Protein AF-A0A1M3N9Q4-F1 (afdb_monomer_lite)

Structure (mmCIF, N/CA/C/O backbone):
data_AF-A0A1M3N9Q4-F1
#
_entry.id   AF-A0A1M3N9Q4-F1
#
loop_
_atom_site.group_PDB
_atom_site.id
_atom_site.type_symbol
_atom_site.label_atom_id
_atom_site.label_alt_id
_atom_site.label_comp_id
_atom_site.label_asym_id
_atom_site.label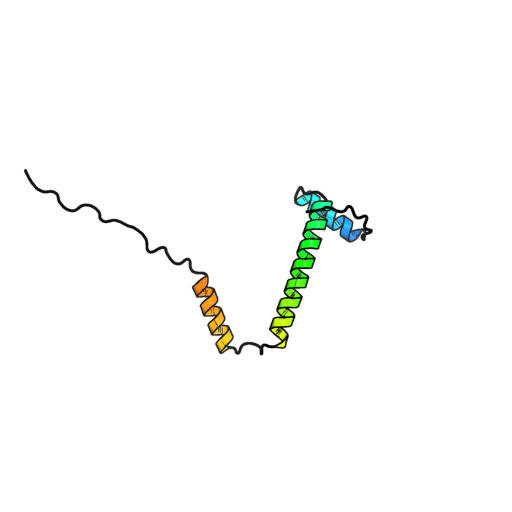_entity_id
_atom_site.label_seq_id
_atom_site.pdbx_PDB_ins_code
_atom_site.Cartn_x
_atom_site.Cartn_y
_atom_site.Cartn_z
_atom_site.occupancy
_atom_site.B_iso_or_equiv
_atom_site.auth_seq_id
_atom_site.auth_comp_id
_atom_site.auth_asym_id
_atom_site.auth_atom_id
_atom_site.pdbx_PDB_model_num
ATOM 1 N N . MET A 1 1 ? -22.076 -2.337 -6.768 1.00 50.38 1 MET A N 1
ATOM 2 C CA . MET A 1 1 ? -20.790 -2.807 -6.209 1.00 50.38 1 MET A CA 1
ATOM 3 C C . MET A 1 1 ? -21.076 -3.480 -4.880 1.00 50.38 1 MET A C 1
ATOM 5 O O . MET A 1 1 ? -21.650 -2.833 -4.017 1.00 50.38 1 MET A O 1
ATOM 9 N N .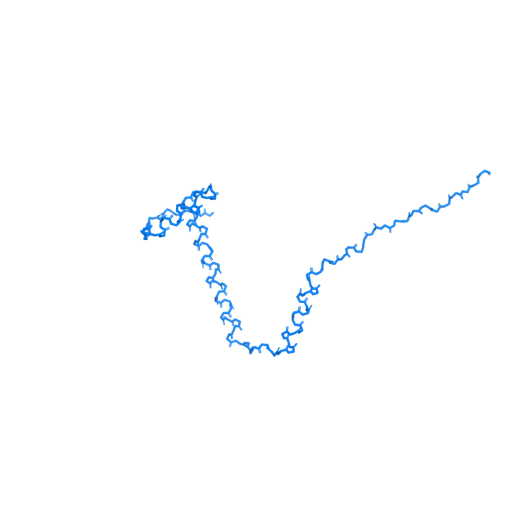 SER A 1 2 ? -20.764 -4.770 -4.749 1.00 68.19 2 SER A N 1
ATOM 10 C CA . SER A 1 2 ? -20.932 -5.508 -3.491 1.00 68.19 2 SER A CA 1
ATOM 11 C C . SER A 1 2 ? -19.701 -5.291 -2.612 1.00 68.19 2 SER A C 1
ATOM 13 O O . SER A 1 2 ? -18.576 -5.431 -3.092 1.00 68.19 2 SER A O 1
ATOM 15 N N . THR A 1 3 ? -19.904 -4.910 -1.353 1.00 82.06 3 THR A N 1
ATOM 16 C CA . THR A 1 3 ? -18.840 -4.752 -0.358 1.00 82.06 3 THR A CA 1
ATOM 17 C C . THR A 1 3 ? -18.818 -5.971 0.562 1.00 82.06 3 THR A C 1
ATOM 19 O O . THR A 1 3 ? -19.823 -6.321 1.174 1.00 82.06 3 THR A O 1
ATOM 22 N N . ALA A 1 4 ? -17.661 -6.628 0.667 1.00 89.25 4 ALA A N 1
ATOM 23 C CA . ALA A 1 4 ? -17.449 -7.748 1.581 1.00 89.25 4 ALA A CA 1
ATOM 24 C C . ALA A 1 4 ? -16.660 -7.288 2.815 1.00 89.25 4 ALA A C 1
ATOM 26 O O . ALA A 1 4 ? -15.701 -6.523 2.698 1.00 89.25 4 ALA A O 1
ATOM 27 N N . LYS A 1 5 ? -17.046 -7.767 4.002 1.00 91.06 5 LYS A N 1
ATOM 28 C CA . LYS A 1 5 ? -16.302 -7.528 5.245 1.00 91.06 5 LYS A CA 1
ATOM 29 C C . LYS A 1 5 ? -15.230 -8.602 5.403 1.00 91.06 5 LYS A C 1
ATOM 31 O O . LYS A 1 5 ? -15.542 -9.787 5.379 1.00 91.06 5 LYS A O 1
ATOM 36 N N . VAL A 1 6 ?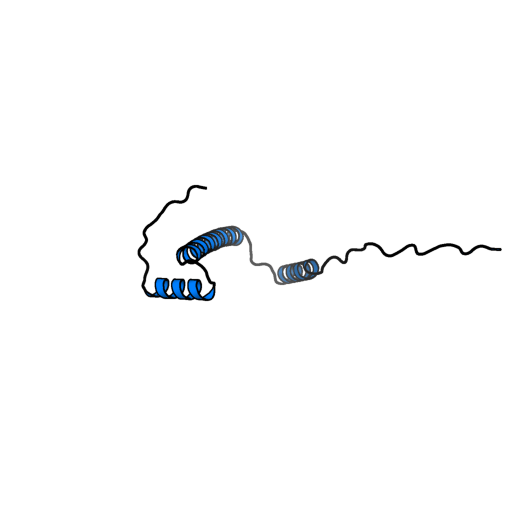 -13.986 -8.179 5.604 1.00 89.69 6 VAL A N 1
ATOM 37 C CA . VAL A 1 6 ? -12.835 -9.072 5.782 1.00 89.69 6 VAL A CA 1
ATOM 38 C C . VAL A 1 6 ? -12.167 -8.759 7.118 1.00 89.69 6 VAL A C 1
ATOM 40 O O . VAL A 1 6 ? -12.032 -7.591 7.483 1.00 89.69 6 VAL A O 1
ATOM 43 N N . SER A 1 7 ? -11.770 -9.799 7.853 1.00 92.56 7 SER A N 1
ATOM 44 C CA . SER A 1 7 ? -10.905 -9.681 9.030 1.00 92.56 7 SER A CA 1
ATOM 45 C C . SER A 1 7 ? -9.475 -10.009 8.618 1.00 92.56 7 SER A C 1
ATOM 47 O O . SER A 1 7 ? -9.256 -11.002 7.926 1.00 92.56 7 SER A O 1
ATOM 49 N N . VAL A 1 8 ? -8.514 -9.175 9.006 1.00 90.31 8 VAL A N 1
ATOM 50 C CA . VAL A 1 8 ? -7.112 -9.305 8.587 1.00 90.31 8 VAL A CA 1
ATOM 51 C C . VAL A 1 8 ? -6.201 -9.071 9.782 1.00 90.31 8 VAL A C 1
ATOM 53 O O . VAL A 1 8 ? -6.419 -8.136 10.552 1.00 90.31 8 VAL A O 1
ATOM 56 N N . ALA A 1 9 ? -5.173 -9.905 9.914 1.00 94.81 9 ALA A N 1
ATOM 57 C CA . ALA A 1 9 ? -4.069 -9.667 10.831 1.00 94.81 9 ALA A CA 1
ATOM 58 C C . ALA A 1 9 ? -2.975 -8.881 10.098 1.00 94.81 9 ALA A C 1
ATOM 60 O O . ALA A 1 9 ? -2.606 -9.231 8.977 1.00 94.81 9 ALA A O 1
ATOM 61 N N . ILE A 1 10 ? -2.474 -7.821 10.727 1.00 93.38 10 ILE A N 1
ATOM 62 C CA . ILE A 1 10 ? -1.368 -7.002 10.221 1.00 93.38 10 ILE A CA 1
ATOM 63 C C . ILE A 1 10 ? -0.350 -6.790 11.339 1.00 93.38 10 ILE A C 1
ATOM 65 O O . ILE A 1 10 ? -0.701 -6.888 12.519 1.00 93.38 10 ILE A O 1
ATOM 69 N N . GLY A 1 11 ? 0.900 -6.515 10.972 1.00 96.81 11 GLY A N 1
ATOM 70 C CA . GLY A 1 11 ? 1.936 -6.192 11.943 1.00 96.81 11 GLY A CA 1
ATOM 71 C C . GLY A 1 11 ? 1.637 -4.891 12.691 1.00 96.81 11 GLY A C 1
ATOM 72 O O . GLY A 1 11 ? 0.816 -4.057 12.286 1.00 96.81 11 GLY A O 1
ATOM 73 N N . GLN A 1 12 ? 2.276 -4.744 13.852 1.00 96.12 12 GLN A N 1
ATOM 74 C CA . GLN A 1 12 ? 2.059 -3.586 14.722 1.00 96.12 12 GLN A CA 1
ATOM 75 C C . GLN A 1 12 ? 2.588 -2.294 14.094 1.00 96.12 12 GLN A C 1
ATOM 77 O O . GLN A 1 12 ? 1.986 -1.235 14.271 1.00 96.12 12 GLN A O 1
ATOM 82 N N . GLU A 1 13 ? 3.675 -2.380 13.327 1.00 96.62 13 GLU A N 1
ATOM 83 C CA . GLU A 1 13 ? 4.279 -1.234 12.648 1.00 96.62 13 GLU A CA 1
ATOM 84 C C . GLU A 1 13 ? 3.363 -0.694 11.545 1.00 96.62 13 GLU A C 1
ATOM 86 O O . GLU A 1 13 ? 3.088 0.507 11.488 1.00 96.62 13 GLU A O 1
ATOM 91 N N . GLU A 1 14 ? 2.792 -1.575 10.722 1.00 94.81 14 GLU A N 1
ATOM 92 C CA . GLU A 1 14 ? 1.850 -1.203 9.667 1.00 94.81 14 GLU A CA 1
ATOM 93 C C . GLU A 1 14 ? 0.563 -0.622 10.253 1.00 94.81 14 GLU A C 1
ATOM 95 O O . GLU A 1 14 ? 0.023 0.359 9.735 1.00 94.81 14 GLU A O 1
ATOM 100 N N . LEU A 1 15 ? 0.081 -1.186 11.366 1.00 96.00 15 LEU A N 1
ATOM 101 C CA . LEU A 1 15 ? -1.067 -0.643 12.085 1.00 96.00 15 LEU A CA 1
ATOM 102 C C . LEU A 1 15 ? -0.778 0.764 12.626 1.00 96.00 15 LEU A C 1
ATOM 104 O O . LEU A 1 15 ? -1.637 1.647 12.528 1.00 96.00 15 LEU A O 1
ATOM 108 N N . ALA A 1 16 ? 0.407 0.987 13.196 1.00 96.88 16 ALA A N 1
ATOM 109 C CA . ALA A 1 16 ? 0.820 2.290 13.707 1.00 96.88 16 ALA A CA 1
ATOM 110 C C . ALA A 1 16 ? 0.911 3.328 12.580 1.00 96.88 16 ALA A C 1
ATOM 112 O O . ALA A 1 16 ? 0.364 4.430 12.706 1.00 96.88 16 ALA A O 1
ATOM 113 N N . TRP A 1 17 ? 1.517 2.953 11.452 1.00 96.69 17 TRP A N 1
ATOM 114 C CA . TRP A 1 17 ? 1.573 3.779 10.250 1.00 96.69 17 TRP A CA 1
ATOM 115 C C . TRP A 1 17 ? 0.170 4.148 9.752 1.00 96.69 17 TRP A C 1
ATOM 117 O O . TRP A 1 17 ? -0.143 5.333 9.613 1.00 96.69 17 TRP A O 1
ATOM 127 N N . ALA A 1 18 ? -0.713 3.164 9.571 1.00 95.56 18 ALA A N 1
ATOM 128 C CA . ALA A 1 18 ? -2.052 3.393 9.034 1.00 95.56 18 ALA A CA 1
ATOM 129 C C . ALA A 1 18 ? -2.894 4.299 9.951 1.00 95.56 18 ALA A C 1
ATOM 131 O O . ALA A 1 18 ? -3.626 5.167 9.473 1.00 95.56 18 ALA A O 1
ATOM 132 N N . ARG A 1 19 ? -2.751 4.163 11.277 1.00 96.94 19 ARG A N 1
ATOM 133 C CA . ARG A 1 19 ? -3.387 5.061 12.258 1.00 96.94 19 ARG A CA 1
ATOM 134 C C . ARG A 1 19 ? -2.853 6.488 12.177 1.00 96.94 19 ARG A C 1
ATOM 136 O O . ARG A 1 19 ? -3.637 7.427 12.302 1.00 96.94 19 ARG A O 1
ATOM 143 N N . SER A 1 20 ? -1.545 6.655 11.994 1.00 97.69 20 SER A N 1
ATOM 144 C CA . SER A 1 20 ? -0.916 7.971 11.845 1.00 97.69 20 SER A CA 1
ATOM 145 C C . SER A 1 20 ? -1.453 8.702 10.612 1.00 97.69 20 SER A C 1
ATOM 147 O O . SER A 1 20 ? -1.918 9.838 10.714 1.00 97.69 20 SER A O 1
ATOM 149 N N . VAL A 1 21 ? -1.497 8.011 9.470 1.00 96.88 21 VAL A N 1
ATOM 150 C CA . VAL A 1 21 ? -2.043 8.542 8.212 1.00 96.88 21 VAL A CA 1
ATOM 151 C C . VAL A 1 21 ? -3.524 8.891 8.355 1.00 96.88 21 VAL A C 1
ATOM 153 O O . VAL A 1 21 ? -3.921 10.006 8.026 1.00 96.88 21 VAL A O 1
ATOM 156 N N . ALA A 1 22 ? -4.326 7.984 8.922 1.00 97.06 22 ALA A N 1
ATOM 157 C CA . ALA A 1 22 ? -5.754 8.202 9.148 1.00 97.06 22 ALA A CA 1
ATOM 158 C C . ALA A 1 22 ? -6.023 9.471 9.973 1.00 97.06 22 ALA A C 1
ATOM 160 O O . ALA A 1 22 ? -6.867 10.285 9.605 1.00 97.06 22 ALA A O 1
ATOM 161 N N . ARG A 1 23 ? -5.257 9.683 11.053 1.00 97.06 23 ARG A N 1
ATOM 162 C CA . ARG A 1 23 ? -5.357 10.892 11.886 1.00 97.06 23 ARG A CA 1
ATOM 163 C C . ARG A 1 23 ? -4.953 12.152 11.133 1.00 97.06 23 ARG A C 1
ATOM 165 O O . ARG A 1 23 ? -5.664 13.146 11.209 1.00 97.06 23 ARG A O 1
ATOM 172 N N . ARG A 1 24 ? -3.827 12.112 10.416 1.00 97.69 24 ARG A N 1
ATOM 173 C CA . ARG A 1 24 ? -3.304 13.259 9.664 1.00 97.69 24 ARG A CA 1
ATOM 174 C C . ARG A 1 24 ? -4.259 13.709 8.559 1.00 97.69 24 ARG A C 1
ATOM 176 O O . ARG A 1 24 ? -4.379 14.900 8.313 1.00 97.69 24 ARG A O 1
ATOM 183 N N . GLU A 1 25 ? -4.922 12.763 7.903 1.00 95.94 25 GLU A N 1
ATOM 184 C CA . GLU A 1 25 ? -5.791 13.025 6.750 1.00 95.94 25 GLU A CA 1
ATOM 185 C C . GLU A 1 25 ? -7.278 13.122 7.113 1.00 95.94 25 GLU A C 1
ATOM 187 O O . GLU A 1 25 ? -8.107 13.336 6.233 1.00 95.94 25 GLU A O 1
ATOM 192 N N . GLY A 1 26 ? -7.638 12.954 8.391 1.00 97.12 26 GLY A N 1
ATOM 193 C CA . GLY A 1 26 ? -9.037 12.958 8.831 1.00 97.12 26 GLY A CA 1
ATOM 194 C C . GLY A 1 26 ? -9.867 11.809 8.244 1.00 97.12 26 GLY A C 1
ATOM 195 O O . GLY A 1 26 ? -11.077 11.939 8.077 1.00 97.12 26 GLY A O 1
ATOM 196 N N . LYS A 1 27 ? -9.225 10.686 7.906 1.00 96.00 27 LYS A N 1
ATOM 197 C CA . LYS A 1 27 ? -9.846 9.511 7.279 1.00 96.00 27 LYS A CA 1
ATOM 198 C C . LYS A 1 27 ? -10.059 8.387 8.288 1.00 96.00 27 LYS A C 1
ATOM 200 O O . LYS A 1 27 ? -9.408 8.315 9.328 1.00 96.00 27 LYS A O 1
ATOM 205 N N . SER A 1 28 ? -10.945 7.449 7.956 1.00 96.81 28 SER A N 1
ATOM 206 C CA . SER A 1 28 ? -11.052 6.199 8.709 1.00 96.81 28 SER A CA 1
ATOM 207 C C . SER A 1 28 ? -9.880 5.264 8.391 1.00 96.81 28 SER A C 1
ATOM 209 O O . SER A 1 28 ? -9.323 5.279 7.292 1.00 96.81 28 SER A O 1
ATOM 211 N N . LEU A 1 29 ? -9.533 4.391 9.342 1.00 94.69 29 LEU A N 1
ATOM 212 C CA . LEU A 1 29 ? -8.494 3.378 9.135 1.00 94.69 29 LEU A CA 1
ATOM 213 C C . LEU A 1 29 ? -8.828 2.453 7.952 1.00 94.69 29 LEU A C 1
ATOM 215 O O . LEU A 1 29 ? -7.951 2.111 7.163 1.00 94.69 29 LEU A O 1
ATOM 219 N N . SER A 1 30 ? -10.103 2.077 7.803 1.00 94.00 30 SER A N 1
ATOM 220 C CA . SER A 1 30 ? -10.560 1.249 6.685 1.00 94.00 30 SER A CA 1
ATOM 221 C C . SER A 1 30 ? -10.419 1.958 5.339 1.00 94.00 30 SER A C 1
ATOM 223 O O . SER A 1 30 ? -10.049 1.301 4.368 1.00 94.00 30 SER A O 1
ATOM 225 N N . ALA A 1 31 ? -10.656 3.273 5.270 1.00 94.38 31 ALA A N 1
ATOM 226 C CA . ALA A 1 31 ? -10.443 4.052 4.052 1.00 94.38 31 ALA A CA 1
ATOM 227 C C . ALA A 1 31 ? -8.961 4.058 3.658 1.00 94.38 31 ALA A C 1
ATOM 229 O O . ALA A 1 31 ? -8.639 3.685 2.535 1.00 94.38 31 ALA A O 1
ATOM 230 N N . VAL A 1 32 ? -8.059 4.350 4.603 1.00 95.94 32 VAL A N 1
ATOM 231 C CA . VAL A 1 32 ? -6.603 4.337 4.359 1.00 95.94 32 VAL A CA 1
ATOM 232 C C . VAL A 1 32 ? -6.129 2.971 3.857 1.00 95.94 32 VAL A C 1
ATOM 234 O O . VAL A 1 32 ? -5.393 2.891 2.873 1.00 95.94 32 VAL A O 1
ATOM 237 N N . LEU A 1 33 ? -6.571 1.882 4.493 1.00 94.31 33 LEU A N 1
ATOM 238 C CA . LEU A 1 33 ? -6.203 0.525 4.076 1.00 94.31 33 LEU A CA 1
ATOM 239 C C . LEU A 1 33 ? -6.770 0.172 2.694 1.00 94.31 33 LEU A C 1
ATOM 241 O O . LEU A 1 33 ? -6.071 -0.429 1.879 1.00 94.31 33 LEU A O 1
ATOM 245 N N . THR A 1 34 ? -8.011 0.565 2.406 1.00 93.00 34 THR A N 1
ATOM 246 C CA . THR A 1 34 ? -8.654 0.295 1.109 1.00 93.00 34 THR A CA 1
ATOM 247 C C . THR A 1 34 ? -7.973 1.067 -0.020 1.00 93.00 34 THR A C 1
ATOM 249 O O . THR A 1 34 ? -7.674 0.483 -1.061 1.00 93.00 34 THR A O 1
ATOM 252 N N . GLU A 1 35 ? -7.668 2.349 0.193 1.00 93.44 35 GLU A N 1
ATOM 253 C CA . GLU A 1 35 ? -6.927 3.190 -0.755 1.00 93.44 35 GLU A CA 1
ATOM 254 C C . GLU A 1 35 ? -5.528 2.625 -1.016 1.00 93.44 35 GLU A C 1
ATOM 256 O O . GLU A 1 35 ? -5.124 2.473 -2.167 1.00 93.44 35 GLU A O 1
ATOM 261 N N . SER A 1 36 ? -4.821 2.212 0.038 1.00 91.88 36 SER A N 1
ATOM 262 C CA . SER A 1 36 ? -3.482 1.623 -0.082 1.00 91.88 36 SER A CA 1
ATOM 263 C C . SER A 1 36 ? -3.492 0.311 -0.875 1.00 91.88 36 SER A C 1
ATOM 265 O O . SER A 1 36 ? -2.599 0.059 -1.685 1.00 91.88 36 SER A O 1
ATOM 267 N N . LEU A 1 37 ? -4.514 -0.532 -0.684 1.00 91.50 37 LEU A N 1
ATOM 268 C CA . LEU A 1 37 ? -4.688 -1.762 -1.462 1.00 91.50 37 LEU A CA 1
ATOM 269 C C . LEU A 1 37 ? -5.008 -1.475 -2.932 1.00 91.50 37 LEU A C 1
ATOM 271 O O . LEU A 1 37 ? -4.491 -2.165 -3.814 1.00 91.50 37 LEU A O 1
ATOM 275 N N . ALA A 1 38 ? -5.848 -0.476 -3.205 1.00 91.31 38 ALA A N 1
ATOM 276 C CA . ALA A 1 38 ? -6.161 -0.056 -4.566 1.00 91.31 38 ALA A CA 1
ATOM 277 C C . ALA A 1 38 ? -4.913 0.477 -5.282 1.00 91.31 38 ALA A C 1
ATOM 279 O O . ALA A 1 38 ? -4.636 0.077 -6.414 1.00 91.31 38 ALA A O 1
ATOM 280 N N . GLU A 1 39 ? -4.115 1.296 -4.599 1.00 91.00 39 GLU A N 1
ATOM 281 C CA . GLU A 1 39 ? -2.878 1.838 -5.154 1.00 91.00 39 GLU A CA 1
ATOM 282 C C . GLU A 1 39 ? -1.844 0.740 -5.406 1.00 91.00 39 GLU A C 1
ATOM 284 O O . GLU A 1 39 ? -1.245 0.680 -6.477 1.00 91.00 39 GLU A O 1
ATOM 289 N N . ARG A 1 40 ? -1.698 -0.222 -4.488 1.00 92.25 40 ARG A N 1
ATOM 290 C CA . ARG A 1 40 ? -0.814 -1.374 -4.713 1.00 92.25 40 ARG A CA 1
ATOM 291 C C . ARG A 1 40 ? -1.227 -2.187 -5.940 1.00 92.25 40 ARG A C 1
ATOM 293 O O . ARG A 1 40 ? -0.358 -2.599 -6.706 1.00 92.25 40 ARG A O 1
ATOM 300 N N . LYS A 1 41 ? -2.529 -2.405 -6.153 1.00 89.44 41 LYS A N 1
ATOM 301 C CA . LYS A 1 41 ? -3.034 -3.069 -7.367 1.00 89.44 41 LYS A CA 1
ATOM 302 C C . LYS A 1 41 ? -2.706 -2.266 -8.621 1.00 89.44 41 LYS A C 1
ATOM 304 O O . LYS A 1 41 ? -2.241 -2.843 -9.599 1.00 89.44 41 LYS A O 1
ATOM 309 N N . ARG A 1 42 ? -2.889 -0.946 -8.574 1.00 89.06 42 ARG A N 1
ATOM 310 C CA . ARG A 1 42 ? -2.549 -0.045 -9.679 1.00 89.06 42 ARG A CA 1
ATOM 311 C C . ARG A 1 42 ? -1.061 -0.108 -10.026 1.00 89.06 42 ARG A C 1
ATOM 313 O O . ARG A 1 42 ? -0.721 -0.248 -11.195 1.00 89.06 42 ARG A O 1
ATOM 320 N N . LEU A 1 43 ? -0.184 -0.054 -9.025 1.00 91.75 43 LEU A N 1
ATOM 321 C CA . LEU A 1 43 ? 1.265 -0.152 -9.215 1.00 91.75 43 LEU A CA 1
ATOM 322 C C . LEU A 1 43 ? 1.692 -1.532 -9.726 1.00 91.75 43 LEU A C 1
ATOM 324 O O . LEU A 1 43 ? 2.609 -1.614 -10.536 1.00 91.75 43 LEU A O 1
ATOM 328 N N . SER A 1 44 ? 1.031 -2.607 -9.287 1.00 89.31 44 SER A N 1
ATOM 329 C CA . SER A 1 44 ? 1.270 -3.955 -9.820 1.00 89.31 44 SER A CA 1
ATOM 330 C C . SER A 1 44 ? 0.925 -4.033 -11.305 1.00 89.31 44 SER A C 1
ATOM 332 O O . SER A 1 44 ? 1.764 -4.443 -12.098 1.00 89.31 44 SER A O 1
ATOM 334 N N . ALA A 1 45 ? -0.258 -3.550 -11.692 1.00 84.50 45 ALA A N 1
ATOM 335 C CA . ALA A 1 45 ? -0.671 -3.506 -13.093 1.00 84.50 45 ALA A CA 1
ATOM 336 C C . ALA A 1 45 ? 0.268 -2.627 -13.938 1.00 84.50 45 ALA A C 1
ATOM 338 O O . ALA A 1 45 ? 0.628 -2.989 -15.052 1.00 84.50 45 ALA A O 1
ATOM 339 N N . LEU A 1 46 ? 0.726 -1.492 -13.396 1.00 84.56 46 LEU A N 1
ATOM 340 C CA . LEU A 1 46 ? 1.705 -0.644 -14.076 1.00 84.56 46 LEU A CA 1
ATOM 341 C C . LEU A 1 46 ? 3.028 -1.384 -14.307 1.00 84.56 46 LEU A C 1
ATOM 343 O O . LEU A 1 46 ? 3.599 -1.276 -15.386 1.00 84.56 46 LEU A O 1
ATOM 347 N N . ARG A 1 47 ? 3.513 -2.144 -13.318 1.00 85.56 47 ARG A N 1
ATOM 348 C CA . ARG A 1 47 ? 4.735 -2.949 -13.457 1.00 85.56 47 ARG A CA 1
ATOM 349 C C . ARG A 1 47 ? 4.593 -4.018 -14.531 1.00 85.56 47 ARG A C 1
ATOM 351 O O . ARG A 1 47 ? 5.532 -4.204 -15.290 1.00 85.56 47 ARG A O 1
ATOM 358 N N . GLU A 1 48 ? 3.439 -4.673 -14.618 1.00 81.56 48 GLU A N 1
ATOM 359 C CA . GLU A 1 48 ? 3.151 -5.650 -15.675 1.00 81.56 48 GLU A CA 1
ATOM 360 C C . GLU A 1 48 ? 3.175 -4.999 -17.062 1.00 81.56 48 GLU A C 1
ATOM 362 O O . GLU A 1 48 ? 3.809 -5.519 -17.974 1.00 81.56 48 GLU A O 1
ATOM 367 N N . VAL A 1 49 ? 2.566 -3.820 -17.212 1.00 79.88 49 VAL A N 1
ATOM 368 C CA . VAL A 1 49 ? 2.586 -3.067 -18.477 1.00 79.88 49 VAL A CA 1
ATOM 369 C C . VAL A 1 49 ? 4.000 -2.612 -18.837 1.00 79.88 49 VAL A C 1
ATOM 371 O O . VAL A 1 49 ? 4.407 -2.729 -19.989 1.00 79.88 49 VAL A O 1
ATOM 374 N N . VAL A 1 50 ? 4.767 -2.108 -17.868 1.00 80.56 50 VAL A N 1
ATOM 375 C CA . VAL A 1 50 ? 6.165 -1.706 -18.084 1.00 80.56 50 VAL A CA 1
ATOM 376 C C . VAL A 1 50 ? 7.026 -2.908 -18.467 1.00 80.56 50 VAL A C 1
ATOM 378 O O . VAL A 1 50 ? 7.831 -2.790 -19.383 1.00 80.56 50 VAL A O 1
ATOM 381 N N . ALA A 1 51 ? 6.843 -4.058 -17.815 1.00 79.12 51 ALA A N 1
ATOM 382 C CA . ALA A 1 51 ? 7.546 -5.290 -18.164 1.00 79.12 51 ALA A CA 1
ATOM 383 C C . ALA A 1 51 ? 7.194 -5.752 -19.586 1.00 79.12 51 ALA A C 1
ATOM 385 O O . ALA A 1 51 ? 8.090 -6.021 -20.377 1.00 79.12 51 ALA A O 1
ATOM 386 N N . TRP A 1 52 ? 5.906 -5.738 -19.940 1.00 74.25 52 TRP A N 1
ATOM 387 C CA . TRP A 1 52 ? 5.439 -6.069 -21.286 1.00 74.25 52 TRP A CA 1
ATOM 388 C C . TRP A 1 52 ? 6.009 -5.133 -22.362 1.00 74.25 52 TRP A C 1
ATOM 390 O O . TRP A 1 52 ? 6.423 -5.595 -23.421 1.00 74.25 52 TRP A O 1
ATOM 400 N N . MET A 1 53 ? 6.080 -3.824 -22.095 1.00 71.56 53 MET A N 1
ATOM 401 C CA . MET A 1 53 ? 6.725 -2.877 -23.013 1.00 71.56 53 MET A CA 1
ATOM 402 C C . MET A 1 53 ? 8.243 -3.102 -23.094 1.00 71.56 53 MET A C 1
ATOM 404 O O . MET A 1 53 ? 8.814 -3.014 -24.177 1.00 71.56 53 MET A O 1
ATOM 408 N N . GLY A 1 54 ? 8.888 -3.414 -21.967 1.00 63.62 54 GLY A N 1
ATOM 409 C CA . GLY A 1 54 ? 10.338 -3.574 -21.858 1.00 63.62 54 GLY A CA 1
ATOM 410 C C . GLY A 1 54 ? 10.902 -4.857 -22.475 1.00 63.62 54 GLY A C 1
ATOM 411 O O . GLY A 1 54 ? 12.063 -4.860 -22.870 1.00 63.62 54 GLY A O 1
ATOM 412 N N . GLU A 1 55 ? 10.114 -5.927 -22.612 1.00 58.66 55 GLU A N 1
ATOM 413 C CA . GLU A 1 55 ? 10.570 -7.183 -23.237 1.00 58.66 55 GLU A CA 1
ATOM 414 C C . GLU A 1 55 ? 10.748 -7.088 -24.766 1.00 58.66 55 GLU A C 1
ATOM 416 O O . GLU A 1 55 ? 11.399 -7.950 -25.355 1.00 58.66 55 GLU A O 1
ATOM 421 N N . GLY A 1 56 ? 10.224 -6.041 -25.419 1.00 57.03 56 GLY A N 1
ATOM 422 C CA . GLY A 1 56 ? 10.277 -5.881 -26.880 1.00 57.03 56 GLY A CA 1
ATOM 423 C C . GLY A 1 56 ? 11.002 -4.637 -27.400 1.00 57.03 56 GLY A C 1
ATOM 424 O O . GLY A 1 56 ? 11.208 -4.528 -28.608 1.00 57.03 56 GLY A O 1
ATOM 425 N N . SER A 1 57 ? 11.381 -3.690 -26.539 1.00 58.91 57 SER A N 1
ATOM 426 C CA . SER A 1 57 ? 11.962 -2.412 -26.966 1.00 58.91 57 SER A CA 1
ATOM 427 C C . SER A 1 57 ? 13.430 -2.295 -26.568 1.00 58.91 57 SER A C 1
ATOM 429 O O . SER A 1 57 ? 13.754 -2.291 -25.380 1.00 58.91 57 SER A O 1
ATOM 431 N N . ALA A 1 58 ? 14.315 -2.137 -27.557 1.00 63.94 58 ALA A N 1
ATOM 432 C CA . ALA A 1 58 ? 15.677 -1.682 -27.302 1.00 63.94 58 ALA A CA 1
ATOM 433 C C . ALA A 1 58 ? 15.642 -0.320 -26.575 1.00 63.94 58 ALA A C 1
ATOM 435 O O . ALA A 1 58 ? 14.733 0.477 -26.836 1.00 63.94 58 ALA A O 1
ATOM 436 N N . PRO A 1 59 ? 16.591 -0.035 -25.663 1.00 72.56 59 PRO A N 1
ATOM 437 C CA . PRO A 1 59 ? 16.711 1.302 -25.096 1.00 72.56 59 PRO A CA 1
ATOM 438 C C . PRO A 1 59 ? 16.836 2.325 -26.231 1.00 72.56 59 PRO A C 1
ATOM 440 O O . PRO A 1 59 ? 17.555 2.083 -27.200 1.00 72.56 59 PRO A O 1
ATOM 443 N N . LEU A 1 60 ? 16.114 3.445 -26.109 1.00 75.69 60 LEU A N 1
ATOM 444 C CA . LEU A 1 60 ? 16.177 4.536 -27.083 1.00 75.69 60 LEU A CA 1
ATOM 445 C C . LEU A 1 60 ? 17.631 4.988 -27.243 1.00 75.69 60 LEU A C 1
ATOM 447 O O . LEU A 1 60 ? 18.336 5.170 -26.248 1.00 75.69 60 LEU A O 1
ATOM 451 N N . SER A 1 61 ? 18.058 5.203 -28.483 1.00 82.06 61 SER A N 1
ATOM 452 C CA . SER A 1 61 ? 19.321 5.887 -28.754 1.00 82.06 61 SER A CA 1
ATOM 453 C C . SER A 1 61 ? 19.283 7.320 -28.210 1.00 82.06 61 SER A C 1
ATOM 455 O O . SER A 1 61 ? 18.213 7.914 -28.050 1.00 82.06 61 SER A O 1
ATOM 457 N N . ASP A 1 62 ? 20.451 7.915 -27.957 1.00 80.88 62 ASP A N 1
ATOM 458 C CA . ASP A 1 62 ? 20.551 9.294 -27.450 1.00 80.88 62 ASP A CA 1
ATOM 459 C C . ASP A 1 62 ? 19.831 10.315 -28.354 1.00 80.88 62 ASP A C 1
ATOM 461 O O . ASP A 1 62 ? 19.284 11.325 -27.888 1.00 80.88 62 ASP A O 1
ATOM 465 N N . GLU A 1 63 ? 19.787 10.034 -29.657 1.00 80.25 63 GLU A N 1
ATOM 466 C CA . GLU A 1 63 ? 19.115 10.839 -30.678 1.00 80.25 63 GLU A CA 1
ATOM 467 C C . GLU A 1 63 ? 17.586 10.741 -30.564 1.00 80.25 63 GLU A C 1
ATOM 469 O O . GLU A 1 63 ? 16.895 11.768 -30.571 1.00 80.25 63 GLU A O 1
ATOM 474 N N . GLU A 1 64 ? 17.054 9.530 -30.378 1.00 80.06 64 GLU A N 1
ATOM 475 C CA . GLU A 1 64 ? 15.625 9.276 -30.166 1.00 80.06 64 GLU A CA 1
ATOM 476 C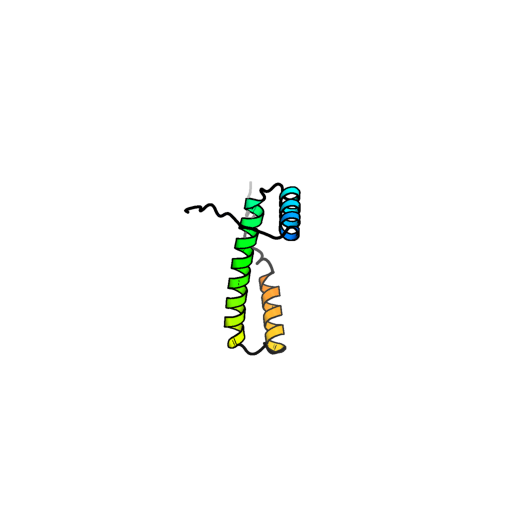 C . GLU A 1 64 ? 15.150 9.820 -28.813 1.00 80.06 64 GLU A C 1
ATOM 478 O O . GLU A 1 64 ? 14.092 10.448 -28.726 1.00 80.06 64 GLU A O 1
ATOM 483 N N . LEU A 1 65 ? 15.964 9.674 -27.764 1.00 82.38 65 LEU A N 1
ATOM 484 C CA . LEU A 1 65 ? 15.683 10.209 -26.433 1.00 82.38 65 LEU A CA 1
ATOM 485 C C . LEU A 1 65 ? 15.621 11.746 -26.454 1.00 82.38 65 LEU A C 1
ATOM 487 O O . LEU A 1 65 ? 14.726 12.363 -25.869 1.00 82.38 65 LEU A O 1
ATOM 491 N N . SER A 1 66 ? 16.542 12.379 -27.185 1.00 81.00 66 SER A N 1
ATOM 492 C CA . SER A 1 66 ? 16.561 13.831 -27.386 1.00 81.00 66 SER A CA 1
ATOM 493 C C . SER A 1 66 ? 15.360 14.322 -28.197 1.00 81.00 66 SER A C 1
ATOM 495 O O . SER A 1 66 ? 14.815 15.392 -27.911 1.00 81.00 66 SER A O 1
ATOM 497 N N . ALA A 1 67 ? 14.915 13.560 -29.199 1.00 82.69 67 ALA A N 1
ATOM 498 C CA . ALA A 1 67 ? 13.712 13.871 -29.965 1.00 82.69 67 ALA A CA 1
ATOM 499 C C . ALA A 1 67 ? 12.440 13.774 -29.105 1.00 82.69 67 ALA A C 1
ATOM 501 O O . ALA A 1 67 ? 11.668 14.736 -29.072 1.00 82.69 67 ALA A O 1
ATOM 502 N N . ALA A 1 68 ? 12.280 12.693 -28.338 1.00 81.81 68 ALA A N 1
ATOM 503 C CA . ALA A 1 68 ? 11.145 12.491 -27.438 1.00 81.81 68 ALA A CA 1
ATOM 504 C C . ALA A 1 68 ? 11.054 13.584 -26.357 1.00 81.81 68 ALA A C 1
ATOM 506 O O . ALA A 1 68 ? 9.983 14.143 -26.110 1.00 81.81 68 ALA A O 1
ATOM 507 N N . ASN A 1 69 ? 12.187 13.974 -25.762 1.00 83.25 69 ASN A N 1
ATOM 508 C CA . ASN A 1 69 ? 12.229 15.056 -24.774 1.00 83.25 69 ASN A CA 1
ATOM 509 C C . ASN A 1 69 ? 11.788 16.406 -25.358 1.00 83.25 69 ASN A C 1
ATOM 511 O O . ASN A 1 69 ? 11.053 17.154 -24.707 1.00 83.25 69 ASN A O 1
ATOM 515 N N . ARG A 1 70 ? 12.189 16.726 -26.597 1.00 83.00 70 ARG A N 1
ATOM 516 C CA . ARG A 1 70 ? 11.733 17.950 -27.279 1.00 83.00 70 ARG A CA 1
ATOM 517 C C . ARG A 1 70 ? 10.223 17.939 -27.508 1.00 83.00 70 ARG A C 1
ATOM 519 O O . ARG A 1 70 ? 9.577 18.969 -27.313 1.00 83.00 70 ARG A O 1
ATOM 526 N N . GLU A 1 71 ? 9.661 16.794 -27.883 1.00 76.12 71 GLU A N 1
ATOM 527 C CA . GLU A 1 71 ? 8.229 16.644 -28.138 1.00 76.12 71 GLU A CA 1
ATOM 528 C C . GLU A 1 71 ? 7.391 16.768 -26.856 1.00 76.12 71 GLU A C 1
ATOM 530 O O . GLU A 1 71 ? 6.407 17.510 -26.835 1.00 76.12 71 GLU A O 1
ATOM 535 N N . LEU A 1 72 ? 7.813 16.153 -25.749 1.00 77.25 72 LEU A N 1
ATOM 536 C CA . LEU A 1 72 ? 7.129 16.259 -24.451 1.00 77.25 72 LEU A CA 1
ATOM 537 C C . LEU A 1 72 ? 7.117 17.698 -23.908 1.00 77.25 72 LEU A C 1
ATOM 539 O O . LEU A 1 72 ? 6.097 18.182 -23.403 1.00 77.25 72 LEU A O 1
ATOM 543 N N . VAL A 1 73 ? 8.227 18.423 -24.068 1.00 75.38 73 VAL A N 1
ATOM 544 C CA . VAL A 1 73 ? 8.328 19.840 -23.685 1.00 75.38 73 VAL A CA 1
ATOM 545 C C . VAL A 1 73 ? 7.450 20.721 -24.581 1.00 75.38 73 VAL A C 1
ATOM 547 O O . VAL A 1 73 ? 6.797 21.645 -24.090 1.00 75.38 73 VAL A O 1
ATOM 550 N N . ALA A 1 74 ? 7.383 20.435 -25.885 1.00 66.38 74 ALA A N 1
ATOM 551 C CA . ALA A 1 74 ? 6.518 21.157 -26.818 1.00 66.38 74 ALA A CA 1
ATOM 552 C C . ALA A 1 74 ? 5.023 20.902 -26.549 1.00 66.38 74 ALA A C 1
ATOM 554 O O . ALA A 1 74 ? 4.226 21.840 -26.594 1.00 66.38 74 ALA A O 1
ATOM 555 N N . SER A 1 75 ? 4.662 19.667 -26.193 1.00 59.66 75 SER A N 1
ATOM 556 C CA . SER A 1 75 ? 3.298 19.236 -25.845 1.00 59.66 75 SER A CA 1
ATOM 557 C C . SER A 1 75 ? 2.774 19.870 -24.554 1.00 59.66 75 SER A C 1
ATOM 559 O O . SER A 1 75 ? 1.568 20.026 -24.379 1.00 59.66 75 SER A O 1
ATOM 561 N N . SER A 1 76 ? 3.679 20.273 -23.660 1.00 57.94 76 SER A N 1
ATOM 562 C CA . SER A 1 76 ? 3.352 20.910 -22.378 1.00 57.94 76 SER A CA 1
ATOM 563 C C . SER A 1 76 ? 3.071 22.413 -22.494 1.00 57.94 76 SER A C 1
ATOM 565 O O . SER A 1 76 ? 2.688 23.053 -21.513 1.00 57.94 76 SER A O 1
ATOM 567 N N . ARG A 1 77 ? 3.249 23.018 -23.678 1.00 58.84 77 ARG A N 1
ATOM 568 C CA . ARG A 1 77 ? 2.896 24.424 -23.897 1.00 58.84 77 ARG A CA 1
ATOM 569 C C . ARG A 1 77 ? 1.393 24.525 -24.167 1.00 58.84 77 ARG A C 1
ATOM 571 O O . ARG A 1 77 ? 0.932 23.962 -25.160 1.00 58.84 77 ARG A O 1
ATOM 578 N N . PRO A 1 78 ? 0.614 25.260 -23.348 1.00 54.72 78 PRO A N 1
ATOM 579 C CA . PRO A 1 78 ? -0.794 25.471 -23.637 1.00 54.72 78 PRO A CA 1
ATOM 580 C C . PRO A 1 78 ? -0.896 26.131 -25.009 1.00 54.72 78 PRO A C 1
ATOM 582 O O . PRO A 1 78 ? -0.357 27.216 -25.238 1.00 54.72 78 PRO A O 1
ATOM 585 N N . ARG A 1 79 ? -1.551 25.436 -25.943 1.00 57.94 79 ARG A N 1
ATOM 586 C CA . ARG A 1 79 ? -1.848 25.931 -27.284 1.00 57.94 79 ARG A CA 1
ATOM 587 C C . ARG A 1 79 ? -2.673 27.197 -27.101 1.00 57.94 79 ARG A C 1
ATOM 589 O O . ARG A 1 79 ? -3.869 27.112 -26.836 1.00 57.94 79 ARG A O 1
ATOM 596 N N . ALA A 1 80 ? -2.013 28.356 -27.146 1.00 55.81 80 ALA A N 1
ATOM 597 C CA . ALA A 1 80 ? -2.649 29.645 -26.940 1.00 55.81 80 ALA A CA 1
ATOM 598 C C . ALA A 1 80 ? -3.874 29.704 -27.850 1.00 55.81 80 ALA A C 1
ATOM 600 O O . ALA A 1 80 ? -3.751 29.606 -29.074 1.00 55.81 80 ALA A O 1
ATOM 601 N N . ALA A 1 81 ? -5.053 29.768 -27.231 1.00 55.25 81 ALA A N 1
ATOM 602 C CA . ALA A 1 81 ? -6.318 29.835 -27.930 1.00 55.25 81 ALA A CA 1
ATOM 603 C C . ALA A 1 81 ? -6.271 31.058 -28.849 1.00 55.25 81 ALA A C 1
ATOM 605 O O . ALA A 1 81 ? -6.375 32.204 -28.414 1.00 55.25 81 ALA A O 1
ATOM 606 N N . ARG A 1 82 ? -6.055 30.807 -30.142 1.00 57.81 82 ARG A N 1
ATOM 607 C CA . ARG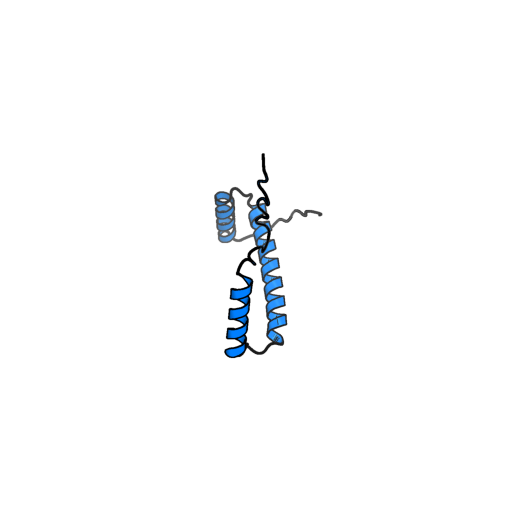 A 1 82 ? -6.159 31.800 -31.205 1.00 57.81 82 ARG A CA 1
ATOM 608 C C . ARG A 1 82 ? -7.649 32.084 -31.367 1.00 57.81 82 ARG A C 1
ATOM 610 O O . ARG A 1 82 ? -8.327 31.490 -32.195 1.00 57.81 82 ARG A O 1
ATOM 617 N N . GLY A 1 83 ? -8.168 32.931 -30.490 1.00 53.72 83 GLY A N 1
ATOM 618 C CA . GLY A 1 83 ? -9.587 33.213 -30.394 1.00 53.72 83 GLY A CA 1
ATOM 619 C C . GLY A 1 83 ? -9.844 34.611 -29.858 1.00 53.72 83 GLY A C 1
ATOM 620 O O . GLY A 1 83 ? -9.630 34.889 -28.687 1.00 53.72 83 GLY A O 1
ATOM 621 N N . ALA A 1 84 ? -10.385 35.442 -30.746 1.00 58.03 84 ALA A N 1
ATOM 622 C CA . ALA A 1 84 ? -11.306 36.530 -30.437 1.00 58.03 84 ALA A CA 1
ATOM 623 C C . ALA A 1 84 ? -10.759 37.769 -29.700 1.00 58.03 84 ALA A C 1
ATOM 625 O O . ALA A 1 84 ? -10.944 37.962 -28.503 1.00 58.03 84 ALA A O 1
ATOM 626 N N . ARG A 1 85 ? -10.248 38.718 -30.487 1.00 55.06 85 ARG A N 1
ATOM 627 C CA . ARG A 1 85 ? -10.445 40.167 -30.287 1.00 55.06 85 ARG A CA 1
ATOM 628 C C . ARG A 1 85 ? -10.185 40.840 -31.630 1.00 55.06 85 ARG A C 1
ATOM 630 O O . ARG A 1 85 ? -9.192 40.541 -32.266 1.00 55.06 85 ARG A O 1
ATOM 637 N N . SER A 1 86 ? -10.960 41.770 -32.152 1.00 52.88 86 SER A N 1
ATOM 638 C CA . SER A 1 86 ? -12.269 42.339 -31.852 1.00 52.88 86 SER A CA 1
ATOM 639 C C . SER A 1 86 ? -12.446 43.282 -33.044 1.00 52.88 86 SER A C 1
ATOM 641 O O . SER A 1 86 ? -11.629 44.184 -33.227 1.00 52.88 86 SER A O 1
ATOM 643 N N . ARG A 1 87 ? -13.428 43.041 -33.921 1.00 58.62 87 ARG A N 1
ATOM 644 C CA . ARG A 1 87 ? -13.773 43.998 -34.983 1.00 58.62 87 ARG A CA 1
ATOM 645 C C . ARG A 1 87 ? -14.440 45.196 -34.309 1.00 58.62 87 ARG A C 1
ATOM 647 O O . ARG A 1 87 ? -15.655 45.221 -34.139 1.00 58.62 87 ARG A O 1
ATOM 654 N N . ARG A 1 88 ? -13.631 46.151 -33.848 1.00 54.12 88 ARG A N 1
ATOM 655 C CA . ARG A 1 88 ? -14.099 47.392 -33.233 1.00 54.12 88 ARG A CA 1
ATOM 656 C C . ARG A 1 88 ? -14.303 48.455 -34.318 1.00 54.12 88 ARG A C 1
ATOM 658 O O . ARG A 1 88 ? -13.347 49.011 -34.843 1.00 54.12 88 ARG A O 1
ATOM 665 N N . SER A 1 89 ? -15.588 48.663 -34.613 1.00 52.12 89 SER A N 1
ATOM 666 C CA . SER A 1 89 ? -16.253 49.888 -35.085 1.00 52.12 89 SER A CA 1
ATOM 667 C C . SER A 1 89 ? -15.670 50.622 -36.298 1.00 52.12 89 SER A C 1
ATOM 669 O O . SER A 1 89 ? -14.831 51.513 -36.184 1.00 52.12 89 SER A O 1
ATOM 671 N N . THR A 1 90 ? -16.259 50.317 -37.449 1.00 52.94 90 THR A N 1
ATOM 672 C CA . THR A 1 90 ? -16.236 51.122 -38.669 1.00 52.94 90 THR A CA 1
ATOM 673 C C . THR A 1 90 ? -17.300 52.228 -38.570 1.00 52.94 90 THR A C 1
ATOM 675 O O . THR A 1 90 ? -18.472 51.944 -38.345 1.00 52.94 90 THR A O 1
ATOM 678 N N . THR A 1 91 ? -16.852 53.469 -38.787 1.00 53.12 91 THR A N 1
ATOM 679 C CA . THR A 1 91 ? -17.611 54.617 -39.323 1.00 53.12 91 THR A CA 1
ATOM 680 C C . THR A 1 91 ? -18.422 55.484 -38.359 1.00 53.12 91 THR A C 1
ATOM 682 O O . THR A 1 91 ? -19.617 55.300 -38.151 1.00 53.12 91 THR A O 1
ATOM 685 N N . GLY A 1 92 ? -17.787 56.581 -37.938 1.00 54.44 92 GLY A N 1
ATOM 686 C CA . GLY A 1 92 ? -18.475 57.867 -37.891 1.00 54.44 92 GLY A CA 1
ATOM 687 C C . GLY A 1 92 ? -18.767 58.362 -39.314 1.00 54.44 92 GLY A C 1
ATOM 688 O O . GLY A 1 92 ? -17.886 58.345 -40.173 1.00 54.44 92 GLY A O 1
ATOM 689 N N . ARG A 1 93 ? -20.004 58.801 -39.577 1.00 46.44 93 ARG A N 1
ATOM 690 C CA . ARG A 1 93 ? -20.352 59.580 -40.774 1.00 46.44 93 ARG A CA 1
ATOM 691 C C . ARG A 1 93 ? -21.513 60.538 -40.486 1.00 46.44 93 ARG A C 1
ATOM 693 O O . ARG A 1 93 ? -22.658 60.116 -40.431 1.00 46.44 93 ARG A O 1
ATOM 7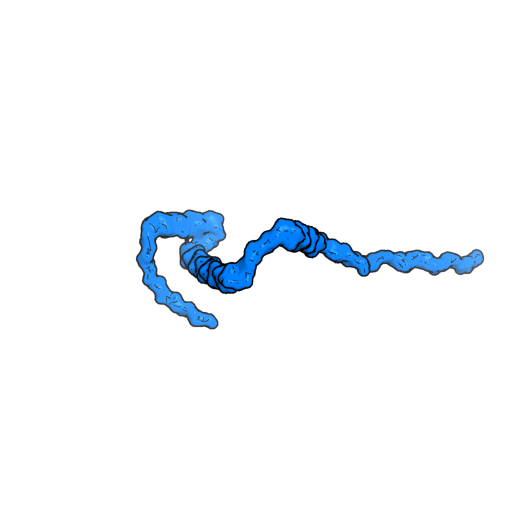00 N N . ARG A 1 94 ? -21.133 61.819 -40.392 1.00 43.94 94 ARG A N 1
ATOM 701 C CA . ARG A 1 94 ? -21.816 63.047 -40.847 1.00 43.94 94 ARG A CA 1
ATOM 702 C C . ARG A 1 94 ? -23.188 63.428 -40.261 1.00 43.94 94 ARG A C 1
ATOM 704 O O . ARG A 1 94 ? -24.199 62.794 -40.543 1.00 43.94 94 ARG A O 1
ATOM 711 N N . ARG A 1 95 ? -23.209 64.601 -39.623 1.00 47.34 95 ARG A N 1
ATOM 712 C CA . ARG A 1 95 ? -24.086 65.706 -40.034 1.00 47.34 95 ARG A CA 1
ATOM 713 C C . ARG A 1 95 ? -23.224 66.768 -40.704 1.00 47.34 95 ARG A C 1
ATOM 715 O O . ARG A 1 95 ? -22.036 66.844 -40.317 1.00 47.34 95 ARG A O 1
#

pLDDT: mean 78.77, std 16.54, range [43.94, 97.69]

Radius of gyration: 27.53 Å; chains: 1; bounding box: 45×75×56 Å

Foldseek 3Di:
DDDDDDDDDDDPVVVVVLVVVCVVVVHDSVVSVVVVVVVVVVVVVVVVVVVVVVVPDDPDDPVRVVVVVVVVVVVPDPPPPPDDDDPPDDDDDDD

Secondary structure (DSSP, 8-state):
-PPPP------HHHHHHHHHHHHHHT--HHHHHHHHHHHHHHHHHHHHHHHHHHTT-PPPPHHHHHHHHHHHHHHTS------------------

Sequence (95 aa):
MSTAKVSVAIGQEELAWARSVARREGKSLSAVLTESLAERKRLSALREVVAWMGEGSAPLSDEELSAANRELVASSRPRAARGARSRRSTTGRRR